Protein AF-A0AAD5FNP1-F1 (afdb_monomer_lite)

Foldseek 3Di:
DAEEEEADEEAAEEEDADEHAEYHYYYEYQEEYAYEYEYQEEYAHEYEYNYEYEAEYEYEYEYHHAYEYQEEYEYAYEYAYEYEYHYEYNYHYHDDYDYPDYYHYHYDDD

Organism: Silurus asotus (NCBI:txid30991)

Structure (mmCIF, N/CA/C/O backbone):
data_AF-A0AAD5FNP1-F1
#
_entry.id   AF-A0AAD5FNP1-F1
#
loop_
_atom_site.group_PDB
_atom_site.id
_atom_site.type_symbol
_atom_site.label_atom_id
_atom_site.label_alt_id
_atom_site.label_comp_id
_atom_site.label_asym_id
_atom_site.label_entity_id
_atom_site.label_seq_id
_atom_site.pdbx_PDB_ins_code
_atom_site.Cartn_x
_atom_site.Cartn_y
_atom_site.Cartn_z
_atom_site.occupancy
_atom_site.B_iso_or_equiv
_atom_site.auth_seq_id
_atom_site.auth_comp_id
_atom_site.auth_asym_id
_atom_site.auth_atom_id
_atom_site.pdbx_PDB_model_num
ATOM 1 N N . MET A 1 1 ? 12.643 -4.400 -16.395 1.00 50.56 1 MET A N 1
ATOM 2 C CA . MET A 1 1 ? 13.416 -3.486 -15.536 1.00 50.56 1 MET A CA 1
ATOM 3 C C . MET A 1 1 ? 12.589 -3.269 -14.284 1.00 50.56 1 MET A C 1
ATOM 5 O O . MET A 1 1 ? 11.383 -3.113 -14.427 1.00 50.56 1 MET A O 1
ATOM 9 N N . SER A 1 2 ? 13.183 -3.402 -13.102 1.00 69.94 2 SER A N 1
ATOM 10 C CA . SER A 1 2 ? 12.600 -2.882 -11.861 1.00 69.94 2 SER A CA 1
ATOM 11 C C . SER A 1 2 ? 13.014 -1.419 -11.748 1.00 69.94 2 SER A C 1
ATOM 13 O O . SER A 1 2 ? 14.157 -1.097 -12.069 1.00 69.94 2 SER A O 1
ATOM 15 N N . GLY A 1 3 ? 12.071 -0.555 -11.395 1.00 80.50 3 GLY A N 1
ATOM 16 C CA . GLY A 1 3 ? 12.319 0.856 -11.120 1.00 80.50 3 GLY A CA 1
ATOM 17 C C . GLY A 1 3 ? 11.749 1.224 -9.760 1.00 80.50 3 GLY A C 1
ATOM 18 O O . GLY A 1 3 ? 11.017 0.423 -9.174 1.00 80.50 3 GLY A O 1
ATOM 19 N N . ASP A 1 4 ? 12.087 2.420 -9.297 1.00 87.81 4 ASP A N 1
ATOM 20 C CA . ASP A 1 4 ? 11.592 2.970 -8.039 1.00 87.81 4 ASP A CA 1
ATOM 21 C C . ASP A 1 4 ? 10.386 3.869 -8.300 1.00 87.81 4 ASP A C 1
ATOM 23 O O . ASP A 1 4 ? 10.313 4.563 -9.321 1.00 87.81 4 ASP A O 1
ATOM 27 N N . VAL A 1 5 ? 9.443 3.852 -7.367 1.00 86.06 5 VAL A N 1
ATOM 28 C CA . VAL A 1 5 ? 8.229 4.664 -7.407 1.00 86.06 5 VAL A CA 1
ATOM 29 C C . VAL A 1 5 ? 8.281 5.692 -6.290 1.00 86.06 5 VAL A C 1
ATOM 31 O O . VAL A 1 5 ? 8.496 5.350 -5.127 1.00 86.06 5 VAL A O 1
ATOM 34 N N . VAL A 1 6 ? 8.038 6.959 -6.635 1.00 87.56 6 VAL A N 1
ATOM 35 C CA . VAL A 1 6 ? 7.931 8.041 -5.654 1.00 87.56 6 VAL A CA 1
ATOM 36 C C . VAL A 1 6 ? 6.759 8.954 -5.994 1.00 87.56 6 VAL A C 1
ATOM 38 O O . VAL A 1 6 ? 6.866 9.794 -6.889 1.00 87.56 6 VAL A O 1
ATOM 41 N N . GLU A 1 7 ? 5.681 8.869 -5.216 1.00 85.94 7 GLU A N 1
ATOM 42 C CA . GLU A 1 7 ? 4.530 9.769 -5.336 1.00 85.94 7 GLU A CA 1
ATOM 43 C C . GLU A 1 7 ? 4.400 10.691 -4.118 1.00 85.94 7 GLU A C 1
ATOM 45 O O . GLU A 1 7 ? 4.565 10.288 -2.960 1.00 85.94 7 GLU A O 1
ATOM 50 N N . LYS A 1 8 ? 4.131 11.981 -4.367 1.00 88.19 8 LYS A N 1
ATOM 51 C CA . LYS A 1 8 ? 4.047 13.003 -3.314 1.00 88.19 8 LYS A CA 1
ATOM 52 C C . LYS A 1 8 ? 2.915 13.997 -3.551 1.00 88.19 8 LYS A C 1
ATOM 54 O O . LYS A 1 8 ? 2.767 14.529 -4.645 1.00 88.19 8 LYS A O 1
ATOM 59 N N . GLY A 1 9 ? 2.207 14.362 -2.480 1.00 87.94 9 GLY A N 1
ATOM 60 C CA . GLY A 1 9 ? 1.293 15.508 -2.463 1.00 87.94 9 GLY A CA 1
ATOM 61 C C . GLY A 1 9 ? -0.179 15.153 -2.256 1.00 87.94 9 GLY A C 1
ATOM 62 O O . GLY A 1 9 ? -0.516 14.290 -1.448 1.00 87.94 9 GLY A O 1
ATOM 63 N N . LYS A 1 10 ? -1.072 15.911 -2.901 1.00 86.94 10 LYS A N 1
ATOM 64 C CA . LYS A 1 10 ? -2.508 15.606 -2.930 1.00 86.94 10 LYS A CA 1
ATOM 65 C C . LYS A 1 10 ? -2.795 14.844 -4.210 1.00 86.94 10 LYS A C 1
ATOM 67 O O . LYS A 1 10 ? -2.530 15.379 -5.282 1.00 86.94 10 LYS A O 1
ATOM 72 N N . ILE A 1 11 ? -3.344 13.648 -4.074 1.00 82.25 11 ILE A N 1
ATOM 73 C CA . ILE A 1 11 ? -3.586 12.751 -5.196 1.00 82.25 11 ILE A CA 1
ATOM 74 C C . ILE A 1 11 ? -5.064 12.373 -5.189 1.00 82.25 11 ILE A C 1
ATOM 76 O O . ILE A 1 11 ? -5.651 12.105 -4.137 1.00 82.25 11 ILE A O 1
ATOM 80 N N . SER A 1 12 ? -5.695 12.440 -6.356 1.00 81.81 12 SER A N 1
ATOM 81 C CA . SER A 1 12 ? -7.105 12.090 -6.513 1.00 81.81 12 SER A CA 1
ATOM 82 C C . SER A 1 12 ? -7.306 10.596 -6.737 1.00 81.81 12 SER A C 1
ATOM 84 O O . SER A 1 12 ? -8.307 10.070 -6.274 1.00 81.81 12 SER A O 1
ATOM 86 N N . GLU A 1 13 ? -6.375 9.926 -7.413 1.00 81.75 13 GLU A N 1
ATOM 87 C CA . GLU A 1 13 ? -6.420 8.494 -7.710 1.00 81.75 13 GLU A CA 1
ATOM 88 C C . GLU A 1 13 ? -5.000 7.998 -7.999 1.00 81.75 13 GLU A C 1
ATOM 90 O O . GLU A 1 13 ? -4.218 8.734 -8.605 1.00 81.75 13 GLU A O 1
ATOM 95 N N . VAL A 1 14 ? -4.687 6.776 -7.568 1.00 80.31 14 VAL A N 1
ATOM 96 C CA . VAL A 1 14 ? -3.400 6.110 -7.821 1.00 80.31 14 VAL A CA 1
ATOM 97 C C . VAL A 1 14 ? -3.670 4.739 -8.423 1.00 80.31 14 VAL A C 1
ATOM 99 O O . VAL A 1 14 ? -4.464 3.962 -7.881 1.00 80.31 14 VAL A O 1
ATOM 102 N N . VAL A 1 15 ? -3.005 4.436 -9.540 1.00 82.44 15 VAL A N 1
ATOM 103 C CA . VAL A 1 15 ? -3.031 3.109 -10.159 1.00 82.44 15 VAL A CA 1
ATOM 104 C C . VAL A 1 15 ? -1.624 2.713 -10.562 1.00 82.44 15 VAL A C 1
ATOM 106 O O . VAL A 1 15 ? -1.042 3.301 -11.473 1.00 82.44 15 VAL A O 1
ATOM 109 N N . GLU A 1 16 ? -1.108 1.661 -9.934 1.00 82.19 16 GLU A N 1
ATOM 110 C CA . GLU A 1 16 ? 0.238 1.175 -10.213 1.00 82.19 16 GLU A CA 1
ATOM 111 C C . GLU A 1 16 ? 0.305 -0.336 -10.390 1.00 82.19 16 GLU A C 1
ATOM 113 O O . GLU A 1 16 ? -0.218 -1.117 -9.590 1.00 82.19 16 GLU A O 1
ATOM 118 N N . GLU A 1 17 ? 1.023 -0.763 -11.430 1.00 84.88 17 GLU A N 1
ATOM 119 C CA . GLU A 1 17 ? 1.268 -2.171 -11.715 1.00 84.88 17 GLU A CA 1
ATOM 120 C C . GLU A 1 17 ? 2.724 -2.402 -12.128 1.00 84.88 17 GLU A C 1
ATOM 122 O O . GLU A 1 17 ? 3.259 -1.702 -12.987 1.00 84.88 17 GLU A O 1
ATOM 127 N N . GLY A 1 18 ? 3.377 -3.426 -11.566 1.00 87.00 18 GLY A N 1
ATOM 128 C CA . GLY A 1 18 ? 4.719 -3.792 -12.023 1.00 87.00 18 GLY A CA 1
ATOM 129 C C . GLY A 1 18 ? 5.608 -4.529 -11.028 1.00 87.00 18 GLY A C 1
ATOM 130 O O . GLY A 1 18 ? 5.196 -4.940 -9.941 1.00 87.00 18 GLY A O 1
ATOM 131 N N . LYS A 1 19 ? 6.862 -4.731 -11.456 1.00 88.44 19 LYS A N 1
ATOM 132 C CA . LYS A 1 19 ? 7.973 -5.129 -10.583 1.00 88.44 19 LYS A CA 1
ATOM 133 C C . LYS A 1 19 ? 8.718 -3.870 -10.162 1.00 88.44 19 LYS A C 1
ATOM 135 O O . LYS A 1 19 ? 9.195 -3.147 -11.033 1.00 88.44 19 LYS A O 1
ATOM 140 N N . ILE A 1 20 ? 8.837 -3.660 -8.863 1.00 86.00 20 ILE A N 1
ATOM 141 C CA . ILE A 1 20 ? 9.372 -2.436 -8.271 1.00 86.00 20 ILE A CA 1
ATOM 142 C C . ILE A 1 20 ? 10.469 -2.819 -7.279 1.00 86.00 20 ILE A C 1
ATOM 144 O O . ILE A 1 20 ? 10.386 -3.864 -6.628 1.00 86.00 20 ILE A O 1
ATOM 148 N N . SER A 1 21 ? 11.530 -2.023 -7.226 1.00 86.19 21 SER A N 1
ATOM 149 C CA . SER A 1 21 ? 12.599 -2.182 -6.236 1.00 86.19 21 SER A CA 1
ATOM 150 C C . SER A 1 21 ? 12.249 -1.471 -4.934 1.00 86.19 21 SER A C 1
ATOM 152 O O . SER A 1 21 ? 12.378 -2.085 -3.882 1.00 86.19 21 SER A O 1
ATOM 154 N N . GLU A 1 22 ? 11.734 -0.246 -5.016 1.00 86.56 22 GLU A N 1
ATOM 155 C CA . GLU A 1 22 ? 11.368 0.579 -3.862 1.00 86.56 22 GLU A CA 1
ATOM 156 C C . GLU A 1 22 ? 10.093 1.392 -4.138 1.00 86.56 22 GLU A C 1
ATOM 158 O O . GLU A 1 22 ? 9.886 1.875 -5.257 1.00 86.56 22 GLU A O 1
ATOM 163 N N . VAL A 1 23 ? 9.241 1.548 -3.121 1.00 83.31 23 VAL A N 1
ATOM 164 C CA . VAL A 1 23 ? 8.044 2.405 -3.169 1.00 83.31 23 VAL A CA 1
ATOM 165 C C . VAL A 1 23 ? 8.087 3.407 -2.024 1.00 83.31 23 VAL A C 1
ATOM 167 O O . VAL A 1 23 ? 8.171 3.020 -0.858 1.00 83.31 23 VAL A O 1
ATOM 170 N N . VAL A 1 24 ? 7.959 4.695 -2.350 1.00 85.06 24 VAL A N 1
ATOM 171 C CA . VAL A 1 24 ? 7.801 5.764 -1.359 1.00 85.06 24 VAL A CA 1
ATOM 172 C C . VAL A 1 24 ? 6.616 6.649 -1.713 1.00 85.06 24 VAL A C 1
ATOM 174 O O . VAL A 1 24 ? 6.696 7.509 -2.592 1.00 85.06 24 VAL A O 1
ATOM 177 N N . GLU A 1 25 ? 5.548 6.529 -0.936 1.00 82.25 25 GLU A N 1
ATOM 178 C CA . GLU A 1 25 ? 4.327 7.306 -1.130 1.00 82.25 25 GLU A CA 1
ATOM 179 C C . GLU A 1 25 ? 4.076 8.226 0.060 1.00 82.25 25 GLU A C 1
ATOM 181 O O . GLU A 1 25 ? 4.053 7.812 1.224 1.00 82.25 25 GLU A O 1
ATOM 186 N N . LYS A 1 26 ? 3.940 9.531 -0.213 1.00 84.25 26 LYS A N 1
ATOM 187 C CA . LYS A 1 26 ? 3.743 10.553 0.828 1.00 84.25 26 LYS A CA 1
ATOM 188 C C . LYS A 1 26 ? 2.641 11.520 0.443 1.00 84.25 26 LYS A C 1
ATOM 190 O O . LYS A 1 26 ? 2.868 12.445 -0.338 1.00 84.25 26 LYS A O 1
ATOM 195 N N . GLY A 1 27 ? 1.464 11.411 1.052 1.00 83.25 27 GLY A N 1
ATOM 196 C CA . GLY A 1 27 ? 0.378 12.274 0.602 1.00 83.25 27 GLY A CA 1
ATOM 197 C C . GLY A 1 27 ? -0.950 12.207 1.328 1.00 83.25 27 GLY A C 1
ATOM 198 O O . GLY A 1 27 ? -1.141 11.539 2.342 1.00 83.25 27 GLY A O 1
ATOM 199 N N . LYS A 1 28 ? -1.885 12.995 0.799 1.00 82.00 28 LYS A N 1
ATOM 200 C CA . LYS A 1 28 ? -3.312 12.841 1.075 1.00 82.00 28 LYS A CA 1
ATOM 201 C C . LYS A 1 28 ? -3.959 12.304 -0.187 1.00 82.00 28 LYS A C 1
ATOM 203 O O . LYS A 1 28 ? -3.909 12.992 -1.208 1.00 82.00 28 LYS A O 1
ATOM 208 N N . ILE A 1 29 ? -4.582 11.141 -0.080 1.00 77.75 29 ILE A N 1
ATOM 209 C CA . ILE A 1 29 ? -5.341 10.537 -1.166 1.00 77.75 29 ILE A CA 1
ATOM 210 C C . ILE A 1 29 ? -6.818 10.662 -0.822 1.00 77.75 29 ILE A C 1
ATOM 212 O O . ILE A 1 29 ? -7.245 10.261 0.261 1.00 77.75 29 ILE A O 1
ATOM 216 N N . SER A 1 30 ? -7.583 11.297 -1.707 1.00 76.94 30 SER A N 1
ATOM 217 C CA . SER A 1 30 ? -9.020 11.527 -1.502 1.00 76.94 30 SER A CA 1
ATOM 218 C C . SER A 1 30 ? -9.927 10.705 -2.415 1.00 76.94 30 SER A C 1
ATOM 220 O O . SER A 1 30 ? -11.138 10.900 -2.374 1.00 76.94 30 SER A O 1
ATOM 222 N N . GLY A 1 31 ? -9.359 9.830 -3.244 1.00 74.12 31 GLY A N 1
ATOM 223 C CA . GLY A 1 31 ? -10.105 8.874 -4.060 1.00 74.12 31 GLY A CA 1
ATOM 224 C C . GLY A 1 31 ? -9.543 7.463 -3.932 1.00 74.12 31 GLY A C 1
ATOM 225 O O . GLY A 1 31 ? -8.955 7.124 -2.905 1.00 74.12 31 GLY A O 1
ATOM 226 N N . GLY A 1 32 ? -9.795 6.632 -4.943 1.00 73.81 32 GLY A N 1
ATOM 227 C CA . GLY A 1 32 ? -9.425 5.219 -4.928 1.00 73.81 32 GLY A CA 1
ATOM 228 C C . GLY A 1 32 ? -7.927 4.989 -5.133 1.00 73.81 32 GLY A C 1
ATOM 229 O O . GLY A 1 32 ? -7.271 5.730 -5.865 1.00 73.81 32 GLY A O 1
ATOM 230 N N . VAL A 1 33 ? -7.406 3.939 -4.504 1.00 73.31 33 VAL A N 1
ATOM 231 C CA . VAL A 1 33 ? -6.034 3.450 -4.696 1.00 73.31 33 VAL A CA 1
ATOM 232 C C . VAL A 1 33 ? -6.101 1.997 -5.136 1.00 73.31 33 VAL A C 1
ATOM 234 O O . VAL A 1 33 ? -6.716 1.172 -4.456 1.00 73.31 33 VAL A O 1
ATOM 237 N N . VAL A 1 34 ? -5.492 1.671 -6.278 1.00 78.50 34 VAL A N 1
ATOM 238 C CA . VAL A 1 34 ? -5.403 0.290 -6.766 1.00 78.50 34 VAL A CA 1
ATOM 239 C C . VAL A 1 34 ? -3.971 -0.051 -7.131 1.00 78.50 34 VAL A C 1
ATOM 241 O O . VAL A 1 34 ? -3.421 0.448 -8.110 1.00 78.50 34 VAL A O 1
ATOM 244 N N . GLU A 1 35 ? -3.401 -0.999 -6.400 1.00 80.31 35 GLU A N 1
ATOM 245 C CA . GLU A 1 35 ? -1.988 -1.329 -6.531 1.00 80.31 35 GLU A CA 1
ATOM 246 C C . GLU A 1 35 ? -1.791 -2.821 -6.756 1.00 80.31 35 GLU A C 1
ATOM 248 O O . GLU A 1 35 ? -2.321 -3.672 -6.031 1.00 80.31 35 GLU A O 1
ATOM 253 N N . LYS A 1 36 ? -1.008 -3.159 -7.784 1.00 84.00 36 LYS A N 1
ATOM 254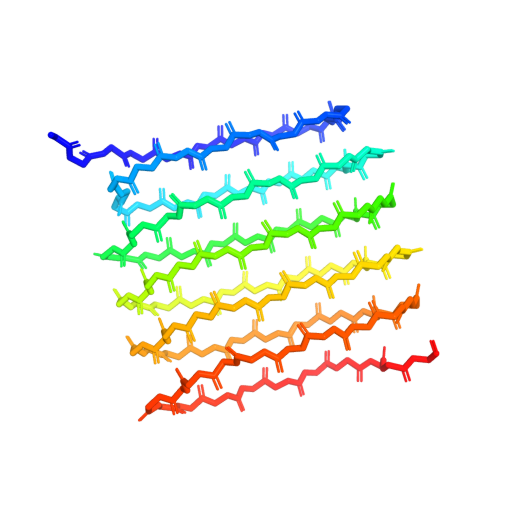 C CA . LYS A 1 36 ? -0.603 -4.534 -8.085 1.00 84.00 36 LYS A CA 1
ATOM 255 C C . LYS A 1 36 ? 0.901 -4.634 -8.255 1.00 84.00 36 LYS A C 1
ATOM 257 O O . LYS A 1 36 ? 1.427 -4.593 -9.371 1.00 84.00 36 LYS A O 1
ATOM 262 N N . ARG A 1 37 ? 1.607 -4.837 -7.146 1.00 83.94 37 ARG A N 1
ATOM 263 C CA . ARG A 1 37 ? 3.070 -4.741 -7.120 1.00 83.94 37 ARG A CA 1
ATOM 264 C C . ARG A 1 37 ? 3.746 -6.058 -6.738 1.00 83.94 37 ARG A C 1
ATOM 266 O O . ARG A 1 37 ? 3.262 -6.848 -5.920 1.00 83.94 37 ARG A O 1
ATOM 273 N N . LYS A 1 38 ? 4.896 -6.320 -7.360 1.00 86.00 38 LYS A N 1
ATOM 274 C CA . LYS A 1 38 ? 5.903 -7.264 -6.854 1.00 86.00 38 LYS A CA 1
ATOM 275 C C . LYS A 1 38 ? 7.115 -6.452 -6.440 1.00 86.00 38 LYS A C 1
ATOM 277 O O . LYS A 1 38 ? 7.788 -5.915 -7.316 1.00 86.00 38 LYS A O 1
ATOM 282 N N . ILE A 1 39 ? 7.366 -6.394 -5.141 1.00 83.00 39 ILE A N 1
ATOM 283 C CA . ILE A 1 39 ? 8.396 -5.543 -4.556 1.00 83.00 39 ILE A CA 1
ATOM 284 C C . ILE A 1 39 ? 9.494 -6.431 -3.984 1.00 83.00 39 ILE A C 1
ATOM 286 O O . ILE A 1 39 ? 9.207 -7.407 -3.287 1.00 83.00 39 ILE A O 1
ATOM 290 N N . SER A 1 40 ? 10.739 -6.134 -4.339 1.00 83.88 40 SER A N 1
ATOM 291 C CA . SER A 1 40 ? 11.932 -6.838 -3.852 1.00 83.88 40 SER A CA 1
ATOM 292 C C . SER A 1 40 ? 12.864 -5.886 -3.100 1.00 83.88 40 SER A C 1
ATOM 294 O O . SER A 1 40 ? 14.064 -5.872 -3.367 1.00 83.88 40 SER A O 1
ATOM 296 N N . GLY A 1 41 ? 12.285 -5.062 -2.230 1.00 82.94 41 GLY A N 1
ATOM 297 C CA . GLY A 1 41 ? 12.951 -4.026 -1.448 1.00 82.94 41 GLY A CA 1
ATOM 298 C C . GLY A 1 41 ? 11.957 -3.333 -0.515 1.00 82.94 41 GLY A C 1
ATOM 299 O O . GLY A 1 41 ? 10.988 -3.963 -0.084 1.00 82.94 41 GLY A O 1
ATOM 300 N N . GLU A 1 42 ? 12.215 -2.071 -0.187 1.00 84.31 42 GLU A N 1
ATOM 301 C CA . GLU A 1 42 ? 11.501 -1.338 0.864 1.00 84.31 42 GLU A CA 1
ATOM 302 C C . GLU A 1 42 ? 10.209 -0.673 0.364 1.00 84.31 42 GLU A C 1
ATOM 304 O O . GLU A 1 42 ? 10.119 -0.180 -0.766 1.00 84.31 42 GLU A O 1
ATOM 309 N N . VAL A 1 43 ? 9.201 -0.652 1.238 1.00 80.25 43 VAL A N 1
ATOM 310 C CA . VAL A 1 43 ? 7.944 0.078 1.042 1.00 80.25 43 VAL A CA 1
ATOM 311 C C . VAL A 1 43 ? 7.744 1.036 2.204 1.00 80.25 43 VAL A C 1
ATOM 313 O O . VAL A 1 43 ? 7.578 0.607 3.346 1.00 80.25 43 VAL A O 1
ATOM 316 N N . GLU A 1 44 ? 7.711 2.335 1.915 1.00 83.06 44 GLU A N 1
ATOM 317 C CA . GLU A 1 44 ? 7.343 3.361 2.887 1.00 83.06 44 GLU A CA 1
ATOM 318 C C . GLU A 1 44 ? 6.100 4.119 2.420 1.00 83.06 44 GLU A C 1
ATOM 320 O O . GLU A 1 44 ? 6.167 4.984 1.542 1.00 83.06 44 GLU A O 1
ATOM 325 N N . GLU A 1 45 ? 4.978 3.874 3.091 1.00 79.44 45 GLU A N 1
ATOM 326 C CA . GLU A 1 45 ? 3.735 4.590 2.836 1.00 79.44 45 GLU A CA 1
ATOM 327 C C . GLU A 1 45 ? 3.395 5.506 4.016 1.00 79.44 45 GLU A C 1
ATOM 329 O O . GLU A 1 45 ? 3.318 5.095 5.182 1.00 79.44 45 GLU A O 1
ATOM 334 N N . LYS A 1 46 ? 3.215 6.799 3.734 1.00 82.75 46 LYS A N 1
ATOM 335 C CA . LYS A 1 46 ? 2.82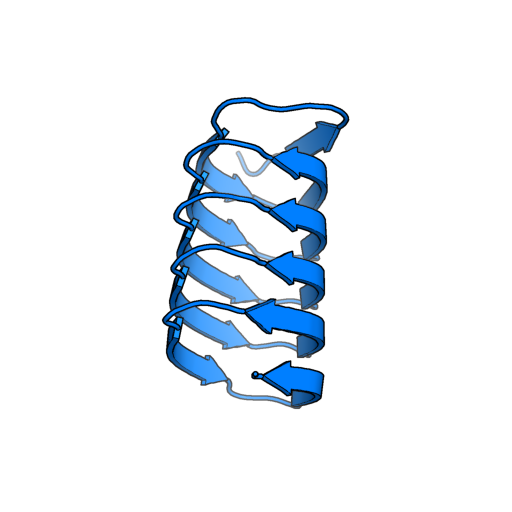1 7.795 4.731 1.00 82.75 46 LYS A CA 1
ATOM 336 C C . LYS A 1 46 ? 1.695 8.667 4.220 1.00 82.75 46 LYS A C 1
ATOM 338 O O . LYS A 1 46 ? 1.898 9.509 3.345 1.00 82.75 46 LYS A O 1
ATOM 343 N N . GLY A 1 47 ? 0.543 8.624 4.880 1.00 80.88 47 GLY A N 1
ATOM 344 C CA . GLY A 1 47 ? -0.537 9.473 4.409 1.00 80.88 47 GLY A CA 1
ATOM 345 C C . GLY A 1 47 ? -1.833 9.481 5.186 1.00 80.88 47 GLY A C 1
ATOM 346 O O . GLY A 1 47 ? -1.987 8.923 6.274 1.00 80.88 47 GLY A O 1
ATOM 347 N N . LYS A 1 48 ? -2.784 10.216 4.616 1.00 81.00 48 LYS A N 1
ATOM 348 C CA . LYS A 1 48 ? -4.199 10.088 4.957 1.00 81.00 48 LYS A CA 1
ATOM 349 C C . LYS A 1 48 ? -4.928 9.640 3.708 1.00 81.00 48 LYS A C 1
ATOM 351 O O . LYS A 1 48 ? -4.872 10.363 2.714 1.00 81.00 48 LYS A O 1
ATOM 356 N N . ILE A 1 49 ? -5.626 8.519 3.804 1.00 74.88 49 ILE A N 1
ATOM 357 C CA . ILE A 1 49 ? -6.470 8.017 2.731 1.00 74.88 49 ILE A CA 1
ATOM 358 C C . ILE A 1 49 ? -7.923 8.170 3.158 1.00 74.88 49 ILE A C 1
ATOM 360 O O . ILE A 1 49 ? -8.351 7.652 4.191 1.00 74.88 49 ILE A O 1
ATOM 364 N N . SER A 1 50 ? -8.677 8.916 2.362 1.00 76.50 50 SER A N 1
ATOM 365 C CA . SER A 1 50 ? -10.129 9.002 2.445 1.00 76.50 50 SER A CA 1
ATOM 366 C C . SER A 1 50 ? -10.701 8.480 1.129 1.00 76.50 50 SER A C 1
ATOM 368 O O . SER A 1 50 ? -10.957 9.267 0.224 1.00 76.50 50 SER A O 1
ATOM 370 N N . GLY A 1 51 ? -10.822 7.159 1.010 1.00 74.31 51 GLY A N 1
ATOM 371 C CA . GLY A 1 51 ? -11.233 6.464 -0.211 1.00 74.31 51 GLY A CA 1
ATOM 372 C C . GLY A 1 51 ? -11.110 4.946 -0.064 1.00 74.31 51 GLY A C 1
ATOM 373 O O . GLY A 1 51 ? -10.715 4.468 1.002 1.00 74.31 51 GLY A O 1
ATOM 374 N N . GLU A 1 52 ? -11.479 4.203 -1.109 1.00 77.12 52 GLU A N 1
ATOM 375 C CA . GLU A 1 52 ? -11.287 2.749 -1.157 1.00 77.12 52 GLU A CA 1
ATOM 376 C C . GLU A 1 52 ? -9.846 2.399 -1.544 1.00 77.12 52 GLU A C 1
ATOM 378 O O . GLU A 1 52 ? -9.320 2.925 -2.525 1.00 77.12 52 GLU A O 1
ATOM 383 N N . VAL A 1 53 ? -9.224 1.487 -0.795 1.00 71.19 53 VAL A N 1
ATOM 384 C C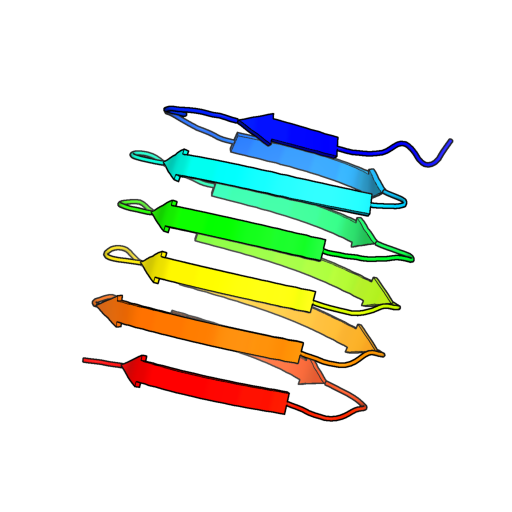A . VAL A 1 53 ? -7.866 0.993 -1.067 1.00 71.19 53 VAL A CA 1
ATOM 385 C C . VAL A 1 53 ? -7.923 -0.478 -1.442 1.00 71.19 53 VAL A C 1
ATOM 387 O O . VAL A 1 53 ? -8.496 -1.292 -0.716 1.00 71.19 53 VAL A O 1
ATOM 390 N N . VAL A 1 54 ? -7.316 -0.839 -2.571 1.00 78.69 54 VAL A N 1
ATOM 391 C CA . VAL A 1 54 ? -7.158 -2.230 -2.994 1.00 78.69 54 VAL A CA 1
ATOM 392 C C . VAL A 1 54 ? -5.700 -2.511 -3.311 1.00 78.69 54 VAL A C 1
ATOM 394 O O . VAL A 1 54 ? -5.215 -2.228 -4.405 1.00 78.69 54 VAL A O 1
ATOM 397 N N . GLU A 1 55 ? -5.040 -3.196 -2.389 1.00 77.12 55 GLU A N 1
ATOM 398 C CA . GLU A 1 55 ? -3.654 -3.611 -2.541 1.00 77.12 55 GLU A CA 1
ATOM 399 C C . GLU A 1 55 ? -3.551 -5.105 -2.811 1.00 77.12 55 GLU A C 1
ATOM 401 O O . GLU A 1 55 ? -4.101 -5.959 -2.096 1.00 77.12 55 GLU A O 1
ATOM 406 N N . LYS A 1 56 ? -2.813 -5.449 -3.866 1.00 82.12 56 LYS A N 1
ATOM 407 C CA . LYS A 1 56 ? -2.455 -6.827 -4.183 1.00 82.12 56 LYS A CA 1
ATOM 408 C C . LYS A 1 56 ? -0.973 -6.937 -4.457 1.00 82.12 56 LYS A C 1
ATOM 410 O O . LYS A 1 56 ? -0.449 -6.279 -5.348 1.00 82.12 56 LYS A O 1
ATOM 415 N N . GLY A 1 57 ? -0.294 -7.868 -3.799 1.00 82.62 57 GLY A N 1
ATOM 416 C CA . GLY A 1 57 ? 1.127 -7.990 -4.085 1.00 82.62 57 GLY A CA 1
ATOM 417 C C . GLY A 1 57 ? 1.888 -9.109 -3.414 1.00 82.62 57 GLY A C 1
ATOM 418 O O . GLY A 1 57 ? 1.372 -9.901 -2.620 1.00 82.62 57 GLY A O 1
ATOM 419 N N . LYS A 1 58 ? 3.160 -9.179 -3.800 1.00 84.19 58 LYS A N 1
ATOM 420 C CA . LYS A 1 58 ? 4.190 -9.904 -3.061 1.00 84.19 58 LYS A CA 1
ATOM 421 C C . LYS A 1 58 ? 5.288 -8.917 -2.714 1.00 84.19 58 LYS A C 1
ATOM 423 O O . LYS A 1 58 ? 5.835 -8.310 -3.632 1.00 84.19 58 LYS A O 1
ATOM 428 N N . ILE A 1 59 ? 5.601 -8.810 -1.433 1.00 80.69 59 ILE A N 1
ATOM 429 C CA . ILE A 1 59 ? 6.689 -7.975 -0.937 1.00 80.69 59 ILE A CA 1
ATOM 430 C C . ILE A 1 59 ? 7.730 -8.899 -0.318 1.00 80.69 59 ILE A C 1
ATOM 432 O O . ILE A 1 59 ? 7.397 -9.776 0.480 1.00 80.69 59 ILE A O 1
ATOM 436 N N . SER A 1 60 ? 8.972 -8.729 -0.749 1.00 83.88 60 SER A N 1
ATOM 437 C CA . SER A 1 60 ? 10.150 -9.342 -0.154 1.00 83.88 60 SER A CA 1
ATOM 438 C C . SER A 1 60 ? 11.056 -8.217 0.329 1.00 83.88 60 SER A C 1
ATOM 440 O O . SER A 1 60 ? 11.837 -7.703 -0.468 1.00 83.88 60 SER A O 1
ATOM 442 N N . GLY A 1 61 ? 10.901 -7.815 1.589 1.00 82.06 61 GLY A N 1
ATOM 443 C CA . GLY A 1 61 ? 11.545 -6.633 2.165 1.00 82.06 61 GLY A CA 1
ATOM 444 C C . GLY A 1 61 ? 10.718 -5.995 3.282 1.00 82.06 61 GLY A C 1
ATOM 445 O O . GLY A 1 61 ? 9.663 -6.517 3.647 1.00 82.06 61 GLY A O 1
ATOM 446 N N . GLU A 1 62 ? 11.211 -4.881 3.821 1.00 82.06 62 GLU A N 1
ATOM 447 C CA . GLU A 1 62 ? 10.567 -4.148 4.916 1.00 82.06 62 GLU A CA 1
ATOM 448 C C . GLU A 1 62 ? 9.365 -3.330 4.419 1.00 82.06 62 GLU A C 1
ATOM 450 O O . GLU A 1 62 ? 9.426 -2.667 3.379 1.00 82.06 62 GLU A O 1
ATOM 455 N N . VAL A 1 63 ? 8.271 -3.365 5.185 1.00 77.25 63 VAL A N 1
ATOM 456 C CA . VAL A 1 63 ? 7.066 -2.563 4.947 1.00 77.25 63 VAL A CA 1
ATOM 457 C C . VAL A 1 63 ? 6.803 -1.657 6.138 1.00 77.25 63 VAL A C 1
ATOM 459 O O . VAL A 1 63 ? 6.576 -2.122 7.257 1.00 77.25 63 VAL A O 1
ATOM 462 N N . VAL A 1 64 ? 6.756 -0.352 5.884 1.00 81.62 64 VAL A N 1
ATOM 463 C CA . VAL A 1 64 ? 6.445 0.667 6.883 1.00 81.62 64 VAL A CA 1
ATOM 464 C C . VAL A 1 64 ? 5.245 1.485 6.432 1.00 81.62 64 VAL A C 1
ATOM 466 O O . VAL A 1 64 ? 5.359 2.409 5.629 1.00 81.62 64 VAL A O 1
ATOM 469 N N . GLU A 1 65 ? 4.100 1.211 7.044 1.00 76.81 65 GLU A N 1
ATOM 470 C CA . GLU A 1 65 ? 2.848 1.920 6.790 1.00 76.81 65 GLU A CA 1
ATOM 471 C C . GLU A 1 65 ? 2.547 2.860 7.961 1.00 76.81 65 GLU A C 1
ATOM 473 O O . GLU A 1 65 ? 2.457 2.448 9.129 1.00 76.81 65 GLU A O 1
ATOM 478 N N . LYS A 1 66 ? 2.382 4.159 7.680 1.00 80.94 66 LYS A N 1
ATOM 479 C CA . LYS A 1 66 ? 1.930 5.131 8.683 1.00 80.94 66 LYS A CA 1
ATOM 480 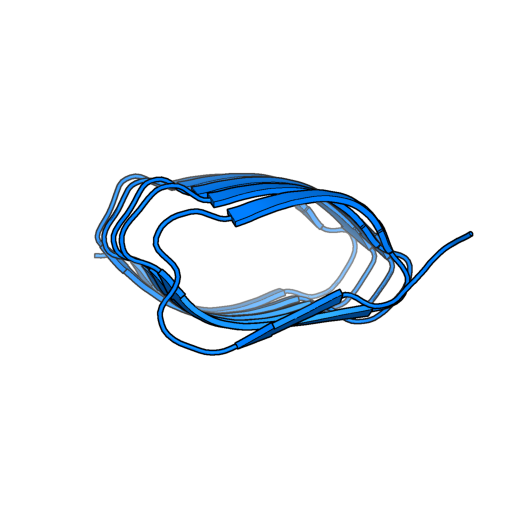C C . LYS A 1 66 ? 0.817 6.011 8.155 1.00 80.94 66 LYS A C 1
ATOM 482 O O . LYS A 1 66 ? 1.039 6.866 7.303 1.00 80.94 66 LYS A O 1
ATOM 487 N N . GLY A 1 67 ? -0.359 5.945 8.767 1.00 76.50 67 GLY A N 1
ATOM 488 C CA . GLY A 1 67 ? -1.435 6.784 8.270 1.00 76.50 67 GLY A CA 1
ATOM 489 C C . GLY A 1 67 ? -2.749 6.747 9.013 1.00 76.50 67 GLY A C 1
ATOM 490 O O . GLY A 1 67 ? -2.902 6.164 10.086 1.00 76.50 67 GLY A O 1
ATOM 491 N N . LYS A 1 68 ? -3.711 7.463 8.438 1.00 78.25 68 LYS A N 1
ATOM 492 C CA . LYS A 1 68 ? -5.122 7.338 8.799 1.00 78.25 68 LYS A CA 1
ATOM 493 C C . LYS A 1 68 ? -5.898 6.930 7.561 1.00 78.25 68 LYS A C 1
ATOM 495 O O . LYS A 1 68 ? -5.858 7.670 6.581 1.00 78.25 68 LYS A O 1
ATOM 500 N N . ILE A 1 69 ? -6.612 5.817 7.650 1.00 71.25 69 ILE A N 1
ATOM 501 C CA . ILE A 1 69 ? -7.518 5.347 6.604 1.00 71.25 69 ILE A CA 1
ATOM 502 C C . ILE A 1 69 ? -8.935 5.556 7.124 1.00 71.25 69 ILE A C 1
ATOM 504 O O . ILE A 1 69 ? -9.280 5.056 8.192 1.00 71.25 69 ILE A O 1
ATOM 508 N N . SER A 1 70 ? -9.733 6.346 6.410 1.00 74.56 70 SER A N 1
ATOM 509 C CA . SER A 1 70 ? -11.136 6.601 6.758 1.00 74.56 70 SER A CA 1
ATOM 510 C C . SER A 1 70 ? -12.134 6.017 5.751 1.00 74.56 70 SER A C 1
ATOM 512 O O . SER A 1 70 ? -13.285 6.443 5.732 1.00 74.56 70 SER A O 1
ATOM 514 N N . GLY A 1 71 ? -11.682 5.110 4.880 1.00 69.50 71 GLY A N 1
ATOM 515 C CA . GLY A 1 71 ? -12.497 4.386 3.902 1.00 69.50 71 GLY A CA 1
ATOM 516 C C . GLY A 1 71 ? -12.289 2.871 3.993 1.00 69.50 71 GLY A C 1
ATOM 517 O O . GLY A 1 71 ? -11.614 2.392 4.905 1.00 69.50 71 GLY A O 1
ATOM 518 N N . GLY A 1 72 ? -12.909 2.122 3.079 1.00 66.94 72 GLY A N 1
ATOM 519 C CA . GLY A 1 72 ? -12.773 0.666 3.017 1.00 66.94 72 GLY A CA 1
ATOM 520 C C . GLY A 1 72 ? -11.420 0.228 2.448 1.00 66.94 72 GLY A C 1
ATOM 521 O O . GLY A 1 72 ? -10.881 0.881 1.557 1.00 66.94 72 GLY A O 1
ATOM 522 N N . GLY A 1 73 ? -10.875 -0.881 2.942 1.00 66.56 73 GLY A N 1
ATOM 523 C CA . GLY A 1 73 ? -9.585 -1.420 2.511 1.00 66.56 73 GLY A CA 1
ATOM 524 C C . GLY A 1 73 ? -9.645 -2.917 2.226 1.00 66.56 73 GLY A C 1
ATOM 525 O O . GLY A 1 73 ? -10.169 -3.695 3.024 1.00 66.56 73 GLY A O 1
ATOM 526 N N . VAL A 1 74 ? -9.083 -3.343 1.096 1.00 72.56 74 VAL A N 1
ATOM 527 C CA . VAL A 1 74 ? -8.875 -4.755 0.766 1.00 72.56 74 VAL A CA 1
ATOM 528 C C . VAL A 1 74 ? -7.406 -4.989 0.475 1.00 72.56 74 VAL A C 1
ATOM 530 O O . VAL A 1 74 ? -6.906 -4.645 -0.592 1.00 72.56 74 VAL A O 1
ATOM 533 N N . GLU A 1 75 ? -6.742 -5.689 1.382 1.00 71.69 75 GLU A N 1
ATOM 534 C CA . GLU A 1 75 ? -5.322 -5.995 1.266 1.00 71.69 75 GLU A CA 1
ATOM 535 C C . GLU A 1 75 ? -5.150 -7.501 1.076 1.00 71.69 75 GLU A C 1
ATOM 537 O O . GLU A 1 75 ? -5.606 -8.325 1.880 1.00 71.69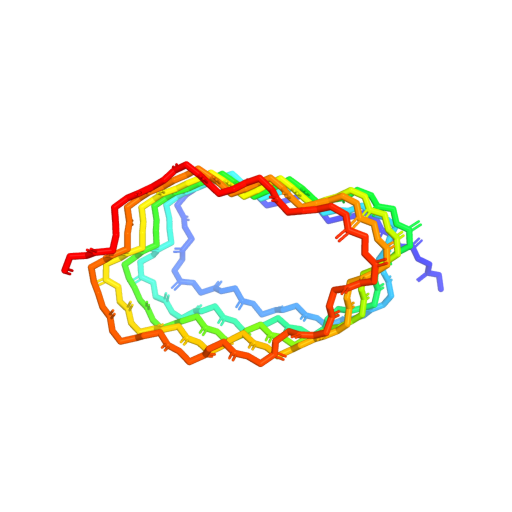 75 GLU A O 1
ATOM 542 N N . LYS A 1 76 ? -4.505 -7.902 -0.021 1.00 77.88 76 LYS A N 1
ATOM 543 C CA . LYS A 1 76 ? -4.229 -9.313 -0.315 1.00 77.88 76 LYS A CA 1
ATOM 544 C C . LYS A 1 76 ? -2.789 -9.489 -0.746 1.00 77.88 76 LYS A C 1
ATOM 546 O O . LYS A 1 76 ? -2.390 -9.042 -1.815 1.00 77.88 76 LYS A O 1
ATOM 551 N N . GLY A 1 77 ? -2.018 -10.263 0.001 1.00 79.81 77 GLY A N 1
ATOM 552 C CA . GLY A 1 77 ? -0.632 -10.455 -0.395 1.00 79.81 77 GLY A CA 1
ATOM 553 C C . GLY A 1 77 ? 0.150 -11.461 0.413 1.00 79.81 77 GLY A C 1
ATOM 554 O O . GLY A 1 77 ? -0.339 -12.065 1.371 1.00 79.81 77 GLY A O 1
ATOM 555 N N . LYS A 1 78 ? 1.391 -11.656 -0.026 1.00 81.56 78 LYS A N 1
ATOM 556 C CA . LYS A 1 78 ? 2.418 -12.345 0.753 1.00 81.56 78 LYS A CA 1
ATOM 557 C C . LYS A 1 78 ? 3.517 -11.352 1.084 1.00 81.56 78 LYS A C 1
ATOM 559 O O . LYS A 1 78 ? 4.030 -10.723 0.160 1.00 81.56 78 LYS A O 1
ATOM 564 N N . ILE A 1 79 ? 3.873 -11.270 2.356 1.00 77.75 79 ILE A N 1
ATOM 565 C CA . ILE A 1 79 ? 5.021 -10.498 2.816 1.00 77.75 79 ILE A CA 1
ATOM 566 C C . ILE A 1 79 ? 6.028 -11.481 3.413 1.00 77.75 79 ILE A C 1
ATOM 568 O O . ILE A 1 79 ? 5.695 -12.281 4.292 1.00 77.75 79 ILE A O 1
ATOM 572 N N . SER A 1 80 ? 7.237 -11.465 2.868 1.00 81.75 80 SER A N 1
ATOM 573 C CA . SER A 1 80 ? 8.422 -12.098 3.445 1.00 81.75 80 SER A CA 1
ATOM 574 C C . SER A 1 80 ? 9.374 -10.974 3.837 1.00 81.75 80 SER A C 1
ATOM 576 O O . SER A 1 80 ? 10.120 -10.487 2.987 1.00 81.75 80 SER A O 1
ATOM 578 N N . GLY A 1 81 ? 9.218 -10.490 5.065 1.00 77.88 81 GLY A N 1
ATOM 579 C CA . GLY A 1 81 ? 9.882 -9.302 5.584 1.00 77.88 81 GLY A CA 1
ATOM 580 C C . GLY A 1 81 ? 9.169 -8.755 6.820 1.00 77.88 81 GLY A C 1
ATOM 581 O O . GLY A 1 81 ? 8.044 -9.169 7.129 1.00 77.88 81 GLY A O 1
ATOM 582 N N . GLU A 1 82 ? 9.807 -7.801 7.491 1.00 78.19 82 GLU A N 1
ATOM 583 C CA . GLU A 1 82 ? 9.238 -7.096 8.639 1.00 78.19 82 GLU A CA 1
ATOM 584 C C . GLU A 1 82 ? 8.118 -6.137 8.218 1.00 78.19 82 GLU A C 1
ATOM 586 O O . GLU A 1 82 ? 8.218 -5.426 7.215 1.00 78.19 82 GLU A O 1
ATOM 591 N N . VAL A 1 83 ? 7.043 -6.102 9.010 1.00 75.00 83 VAL A N 1
ATOM 592 C CA . VAL A 1 83 ? 5.908 -5.198 8.792 1.00 75.00 83 VAL A CA 1
ATOM 593 C C . VAL A 1 83 ? 5.695 -4.316 10.013 1.00 75.00 83 VAL A C 1
ATOM 595 O O . VAL A 1 83 ? 5.385 -4.801 11.103 1.00 75.00 83 VAL A O 1
ATOM 598 N N . VAL A 1 84 ? 5.771 -3.000 9.820 1.00 80.12 84 VAL A N 1
ATOM 599 C CA . VAL A 1 84 ? 5.503 -2.001 10.856 1.00 80.12 84 VAL A CA 1
ATOM 600 C C . VAL A 1 84 ? 4.323 -1.133 10.447 1.00 80.12 84 VAL A C 1
ATOM 602 O O . VAL A 1 84 ? 4.447 -0.236 9.615 1.00 80.12 84 VAL A O 1
ATOM 605 N N . LYS A 1 85 ? 3.187 -1.327 11.121 1.00 74.12 85 LYS A N 1
ATOM 606 C CA . LYS A 1 85 ? 1.978 -0.526 10.903 1.00 74.12 85 LYS A CA 1
ATOM 607 C C . LYS A 1 85 ? 1.742 0.439 12.051 1.00 74.12 85 LYS A C 1
ATOM 609 O O . LYS A 1 85 ? 1.686 0.047 13.221 1.00 74.12 85 LYS A O 1
ATOM 614 N N . LYS A 1 86 ? 1.560 1.722 11.735 1.00 79.50 86 LYS A N 1
ATOM 615 C CA . LYS A 1 86 ? 1.151 2.750 12.705 1.00 79.50 86 LYS A CA 1
ATOM 616 C C . LYS A 1 86 ? 0.011 3.595 12.175 1.00 79.50 86 LYS A C 1
ATOM 618 O O . LYS A 1 86 ? 0.209 4.423 11.293 1.00 79.50 86 LYS A O 1
ATOM 623 N N . GLY A 1 87 ? -1.164 3.505 12.781 1.00 73.81 87 GLY A N 1
ATOM 624 C CA . GLY A 1 87 ? -2.271 4.290 12.257 1.00 73.81 87 GLY A CA 1
ATOM 625 C C . GLY A 1 87 ? -3.590 4.185 12.986 1.00 73.81 87 GLY A C 1
ATOM 626 O O . GLY A 1 87 ? -3.722 3.538 14.022 1.00 73.81 87 GLY A O 1
ATOM 627 N N . LYS A 1 88 ? -4.580 4.885 12.440 1.00 76.19 88 LYS A N 1
ATOM 628 C CA . LYS A 1 88 ? -5.985 4.664 12.785 1.00 76.19 88 LYS A CA 1
ATOM 629 C C . LYS A 1 88 ? -6.729 4.271 11.527 1.00 76.19 88 LYS A C 1
ATOM 631 O O . LYS A 1 88 ? -6.596 4.973 10.525 1.00 76.19 88 LYS A O 1
ATOM 636 N N . ILE A 1 89 ? -7.520 3.214 11.619 1.00 67.75 89 ILE A N 1
ATOM 637 C CA . ILE A 1 89 ? -8.408 2.802 10.542 1.00 67.75 89 ILE A CA 1
ATOM 638 C C . ILE A 1 89 ? -9.838 2.945 11.050 1.00 67.75 89 ILE A C 1
ATOM 640 O O . ILE A 1 89 ? -10.182 2.399 12.097 1.00 67.75 89 ILE A O 1
ATOM 644 N N . SER A 1 90 ? -10.628 3.740 10.335 1.00 70.44 90 SER A N 1
ATOM 645 C CA . SER A 1 90 ? -12.058 3.933 10.556 1.00 70.44 90 SER A CA 1
ATOM 646 C C . SER A 1 90 ? -12.775 3.590 9.250 1.00 70.44 90 SER A C 1
ATOM 648 O O . SER A 1 90 ? -12.947 4.458 8.395 1.00 70.44 90 SER A O 1
ATOM 650 N N . GLY A 1 91 ? -13.091 2.311 9.057 1.00 70.44 91 GLY A N 1
ATOM 651 C CA . GLY A 1 91 ? -13.654 1.759 7.823 1.00 70.44 91 GLY A CA 1
ATOM 652 C C . GLY A 1 91 ? -13.630 0.229 7.825 1.00 70.44 91 GLY A C 1
ATOM 653 O O . GLY A 1 91 ? -13.011 -0.383 8.696 1.00 70.44 91 GLY A O 1
ATOM 654 N N . GLU A 1 92 ? -14.312 -0.396 6.864 1.00 72.25 92 GLU A N 1
ATOM 655 C CA . GLU A 1 92 ? -14.278 -1.854 6.705 1.00 72.25 92 GLU A CA 1
ATOM 656 C C . GLU A 1 92 ? -12.925 -2.302 6.139 1.00 72.25 92 GLU A C 1
ATOM 658 O O . GLU A 1 92 ? -12.506 -1.839 5.079 1.00 72.25 92 GLU A O 1
ATOM 663 N N . VAL A 1 93 ? -12.248 -3.223 6.830 1.00 66.94 93 VAL A N 1
ATOM 664 C CA . VAL A 1 93 ? -10.958 -3.776 6.394 1.00 66.94 93 VAL A CA 1
ATOM 665 C C . VAL A 1 93 ? -11.091 -5.269 6.153 1.00 66.94 93 VAL A C 1
ATOM 667 O O . VAL A 1 93 ? -11.494 -6.026 7.036 1.00 66.94 93 VAL A O 1
ATOM 670 N N . VAL A 1 94 ? -10.697 -5.707 4.959 1.00 76.38 94 VAL A N 1
ATOM 671 C CA . VAL A 1 94 ? -10.561 -7.120 4.612 1.00 76.38 94 VAL A CA 1
ATOM 672 C C . VAL A 1 94 ? -9.099 -7.419 4.323 1.00 76.38 94 VAL A C 1
ATOM 674 O O . VAL A 1 94 ? -8.610 -7.215 3.211 1.00 76.38 94 VAL A O 1
ATOM 677 N N . GLU A 1 95 ? -8.419 -7.979 5.318 1.00 72.81 95 GLU A N 1
ATOM 678 C CA . GLU A 1 95 ? -7.019 -8.369 5.209 1.00 72.81 95 GLU A CA 1
ATOM 679 C C . GLU A 1 95 ? -6.889 -9.879 4.955 1.00 72.81 95 GLU A C 1
ATOM 681 O O . GLU A 1 95 ? -7.396 -10.720 5.699 1.00 72.81 95 GLU A O 1
ATOM 686 N N . LYS A 1 96 ? -6.190 -10.250 3.879 1.00 78.69 96 LYS A N 1
ATOM 687 C CA . LYS A 1 96 ? -5.722 -11.622 3.634 1.00 78.69 96 LYS A CA 1
ATOM 688 C C . LYS A 1 96 ? -4.229 -11.591 3.344 1.00 78.69 96 LYS A C 1
ATOM 690 O O . LYS A 1 96 ? -3.803 -11.771 2.197 1.00 78.69 96 LYS A O 1
ATOM 695 N N . ARG A 1 97 ? -3.436 -11.366 4.390 1.00 72.50 97 ARG A N 1
ATOM 696 C CA . ARG A 1 97 ? -1.976 -11.438 4.322 1.00 72.50 97 ARG A CA 1
ATOM 697 C C . ARG A 1 97 ? -1.476 -12.796 4.819 1.00 72.50 97 ARG A C 1
ATOM 699 O O . ARG A 1 97 ? -1.959 -13.339 5.808 1.00 72.50 97 ARG A O 1
ATOM 706 N N . LYS A 1 98 ? -0.501 -13.361 4.104 1.00 77.31 98 LYS A N 1
ATOM 707 C CA . LYS A 1 98 ? 0.415 -14.356 4.677 1.00 77.31 98 LYS A CA 1
ATOM 708 C C . LYS A 1 98 ? 1.723 -13.643 4.967 1.00 77.31 98 LYS A C 1
ATOM 710 O O . LYS A 1 98 ? 2.361 -13.174 4.024 1.00 77.31 98 LYS A O 1
ATOM 715 N N . ILE A 1 99 ? 2.073 -13.567 6.242 1.00 74.38 99 ILE A N 1
ATOM 716 C CA . ILE A 1 99 ? 3.304 -12.946 6.716 1.00 74.38 99 ILE A CA 1
ATOM 717 C C . ILE A 1 99 ? 4.153 -14.068 7.294 1.00 74.38 99 ILE A C 1
ATOM 719 O O . ILE A 1 99 ? 3.668 -14.850 8.112 1.00 74.38 99 ILE A O 1
ATOM 723 N N . ASN A 1 100 ? 5.371 -14.204 6.781 1.00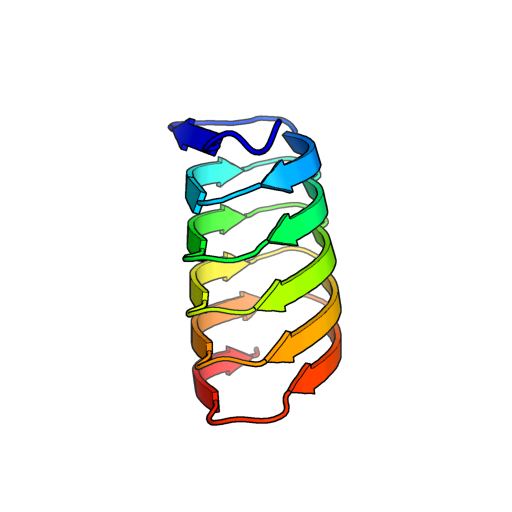 74.88 100 ASN A N 1
ATOM 724 C CA . ASN A 1 100 ? 6.285 -15.265 7.198 1.00 74.88 100 ASN A CA 1
ATOM 725 C C . ASN A 1 100 ? 7.262 -14.808 8.301 1.00 74.88 100 ASN A C 1
ATOM 727 O O . ASN A 1 100 ? 8.068 -15.617 8.748 1.00 74.88 100 ASN A O 1
ATOM 731 N N . GLU A 1 101 ? 7.194 -13.538 8.711 1.00 77.50 101 GLU A N 1
ATOM 732 C CA . GLU A 1 101 ? 8.120 -12.871 9.639 1.00 77.50 101 GLU A CA 1
ATOM 733 C C . GLU A 1 101 ? 7.359 -11.989 10.658 1.00 77.50 101 GLU A C 1
ATOM 735 O O . GLU A 1 101 ? 6.166 -12.198 10.894 1.00 77.50 101 GLU A O 1
ATOM 740 N N . GLU A 1 102 ? 8.046 -11.049 11.313 1.00 77.81 102 GLU A N 1
ATOM 741 C CA . GLU A 1 102 ? 7.521 -10.238 12.416 1.00 77.81 102 GLU A CA 1
ATOM 742 C C . GLU A 1 102 ? 6.536 -9.143 11.964 1.00 77.81 102 GLU A C 1
ATOM 744 O O . GLU A 1 102 ? 6.712 -8.486 10.935 1.00 77.81 102 GLU A O 1
ATOM 749 N N . VAL A 1 103 ? 5.496 -8.920 12.780 1.00 73.88 103 VAL A N 1
ATOM 750 C CA . VAL A 1 103 ? 4.512 -7.844 12.599 1.00 73.88 103 VAL A CA 1
ATOM 751 C C . VAL A 1 103 ? 4.431 -6.997 13.858 1.00 73.88 103 VAL A C 1
ATOM 753 O O . VAL A 1 103 ? 4.066 -7.486 14.929 1.00 73.88 103 VAL A O 1
ATOM 756 N N . VAL A 1 104 ? 4.684 -5.698 13.710 1.00 80.50 104 VAL A N 1
ATOM 757 C CA . VAL A 1 104 ? 4.510 -4.703 14.767 1.00 80.50 104 VAL A CA 1
ATOM 758 C C . VAL A 1 104 ? 3.373 -3.763 14.392 1.00 80.50 104 VAL A C 1
ATOM 760 O O . VAL A 1 104 ? 3.540 -2.824 13.612 1.00 80.50 104 VAL A O 1
ATOM 763 N N . GLU A 1 105 ? 2.212 -3.973 15.005 1.00 75.06 105 GLU A N 1
ATOM 764 C CA . GLU A 1 105 ? 1.046 -3.114 14.820 1.00 75.06 105 GLU A CA 1
ATOM 765 C C . GLU A 1 105 ? 0.848 -2.184 16.023 1.00 75.06 105 GLU A C 1
ATOM 767 O O . GLU A 1 105 ? 0.756 -2.606 17.177 1.00 75.06 105 GLU A O 1
ATOM 772 N N . LYS A 1 106 ? 0.793 -0.876 15.761 1.00 74.12 106 LYS A N 1
ATOM 773 C CA . LYS A 1 106 ? 0.485 0.153 16.762 1.00 74.12 106 LYS A CA 1
ATOM 774 C C . LYS A 1 106 ? -0.592 1.076 16.213 1.00 74.12 106 LYS A C 1
ATOM 776 O O . LYS A 1 106 ? -0.303 2.095 15.586 1.00 74.12 106 LYS A O 1
ATOM 781 N N . GLY A 1 107 ? -1.846 0.737 16.482 1.00 65.12 107 GLY A N 1
ATOM 782 C CA . GLY A 1 107 ? -2.982 1.489 15.974 1.00 65.12 107 GLY A CA 1
ATOM 783 C C . GLY A 1 107 ? -4.277 1.228 16.723 1.00 65.12 107 GLY A C 1
ATOM 784 O O . GLY A 1 107 ? -4.338 0.389 17.617 1.00 65.12 107 GLY A O 1
ATOM 785 N N . LYS A 1 108 ? -5.308 2.004 16.384 1.00 62.41 108 LYS A N 1
ATOM 786 C CA . LYS A 1 108 ? -6.687 1.723 16.801 1.00 62.41 108 LYS A CA 1
ATOM 787 C C . LYS A 1 108 ? -7.505 1.420 15.553 1.00 62.41 108 LYS A C 1
ATOM 789 O O . LYS A 1 108 ? -7.555 2.267 14.659 1.00 62.41 108 LYS A O 1
ATOM 794 N N . ILE A 1 109 ? -8.131 0.250 15.535 1.00 58.12 109 ILE A N 1
ATOM 795 C CA . ILE A 1 109 ? -9.257 -0.063 14.657 1.00 58.12 109 ILE A CA 1
ATOM 796 C C . ILE A 1 109 ? -10.498 0.378 15.439 1.00 58.12 109 ILE A C 1
ATOM 798 O O . ILE A 1 109 ? -10.653 -0.013 16.599 1.00 58.12 109 ILE A O 1
ATOM 802 N N . SER A 1 110 ? -11.295 1.278 14.871 1.00 58.31 110 SER A N 1
ATOM 803 C CA . SER A 1 110 ? -12.473 1.866 15.525 1.00 58.31 110 SER A CA 1
ATOM 804 C C . SER A 1 110 ? -13.671 1.864 14.608 1.00 58.31 110 SER A C 1
ATOM 806 O O . SER A 1 110 ? -13.462 2.295 13.451 1.00 58.31 110 SER A O 1
#

Radius of gyration: 12.85 Å; chains: 1; bounding box: 28×31×32 Å

pLDDT: mean 78.13, std 6.75, range [50.56, 88.44]

Secondary structure (DSSP, 8-state):
--EEEEEEEEES-EEEEEEEEEEEEEEEE-S-EEEEEEESS-EEEEEEE-S-EEEEEEEES-EEEEEEE-S-EEEEEEEES-EEEEEEE-S-EEEEEEESS-EEEEEEE-

Sequence (110 aa):
MSGDVVEKGKISEVVEEGKISEVVEKGKISGGVVEKRKISGEVEEKGKISGEVVEKGKISGEVVEKGKISGGGVEKGKISGEVVKKGKISGEVVEKRKINEEVVEKGKIS